Protein AF-A0A2V9BGA8-F1 (afdb_monomer)

Mean predicted aligned error: 14.5 Å

Secondary structure (DSSP, 8-state):
-----------------------TT-------TT----------HHHHHHHHHHS-HHHHHHHTT---SEE-SSSEEEE--SSS--SS--EEEETTTTEEEETTT--EE-HHHHHT-

Nearest PDB structures (foldseek):
  1d0q-assembly1_B  TM=8.256E-01  e=1.042E-05  Geobacillus stearothermophilus
  2au3-assembly1_A  TM=8.186E-01  e=3.278E-05  Aquifex aeolicus
  4v8m-assembly1_BN  TM=2.410E-01  e=5.319E+00  Trypanosoma brucei brucei TREU927

Radius of gyration: 25.72 Å; Cα contacts (8 Å, |Δi|>4): 120; chains: 1; bounding box: 40×33×93 Å

Solvent-accessible surface area (backbone atoms only — not comparable to full-atom values): 7713 Å² total; per-residue (Å²): 134,86,88,83,88,90,84,88,85,84,89,78,84,80,77,74,82,75,80,76,75,82,70,84,81,82,66,92,64,90,66,64,80,65,73,74,93,68,84,82,75,94,65,63,67,64,62,54,50,56,56,46,69,76,50,46,33,66,60,53,40,45,75,68,75,51,64,70,75,41,81,51,80,84,58,23,32,34,11,55,37,89,91,54,100,55,92,59,72,32,19,36,41,29,67,79,76,38,35,40,37,24,78,76,82,62,54,41,32,40,48,67,55,56,76,75,108

Sequence (117 aa):
MEHPNGGEALAGYRLDRLDVSHHPCLGLDRDPPYSAAGGKKSVNREALNELKQQIPLMGYLQAHDWHPARPLSRGRWMGLCPLHDDHKPSFLADTNKDLFYCYGCGCGGDVIRFAEL

Foldseek 3Di:
DDDDDDDDDDDDDPPPDDPPPPDPPPPPDPDPLEDDPDDDPDDDPVVVVVVCVVQQLVNVCVVVVHDFPDDDPQQKGWDFDPVDPGDDTQKIAHRVVQKIAGNPPSDIDHNVSVVVD

pLDDT: mean 77.27, std 22.95, range [33.47, 98.5]

Structure (mmCIF, N/CA/C/O backbone):
data_AF-A0A2V9BGA8-F1
#
_entry.id   AF-A0A2V9BGA8-F1
#
loop_
_atom_site.group_PDB
_atom_site.id
_atom_site.type_symbol
_atom_site.label_atom_id
_atom_site.label_alt_id
_atom_site.label_comp_id
_atom_site.label_asym_id
_atom_site.label_entity_id
_atom_site.label_seq_id
_atom_site.pdbx_PDB_ins_code
_atom_site.Cartn_x
_atom_site.Cartn_y
_atom_site.Cartn_z
_atom_site.occupancy
_atom_site.B_iso_or_equiv
_atom_site.auth_seq_id
_atom_site.auth_comp_id
_atom_site.auth_asym_id
_atom_site.auth_atom_id
_atom_site.pdbx_PDB_model_num
ATOM 1 N N . MET A 1 1 ? 10.195 -6.850 -77.007 1.00 40.16 1 MET A N 1
ATOM 2 C CA . MET A 1 1 ? 11.256 -5.924 -77.446 1.00 40.16 1 MET A CA 1
ATOM 3 C C . MET A 1 1 ? 11.104 -4.669 -76.605 1.00 40.16 1 MET A C 1
ATOM 5 O O . MET A 1 1 ? 10.132 -3.961 -76.799 1.00 40.16 1 MET A O 1
ATOM 9 N N . GLU A 1 2 ? 11.721 -4.633 -75.426 1.00 40.72 2 GLU A N 1
ATOM 10 C CA . GLU A 1 2 ? 13.128 -4.251 -75.165 1.00 40.72 2 GLU A CA 1
ATOM 11 C C . GLU A 1 2 ? 13.306 -2.720 -75.167 1.00 40.72 2 GLU A C 1
ATOM 13 O O . GLU A 1 2 ? 12.850 -2.058 -76.096 1.00 40.72 2 GLU A O 1
ATOM 18 N N . HIS A 1 3 ? 14.037 -2.241 -74.144 1.00 38.81 3 HIS A N 1
ATOM 19 C CA . HIS A 1 3 ? 14.664 -0.916 -73.928 1.00 38.81 3 HIS A CA 1
ATOM 20 C C . HIS A 1 3 ? 13.985 0.042 -72.902 1.00 38.81 3 HIS A C 1
ATOM 22 O O . HIS A 1 3 ? 12.769 0.014 -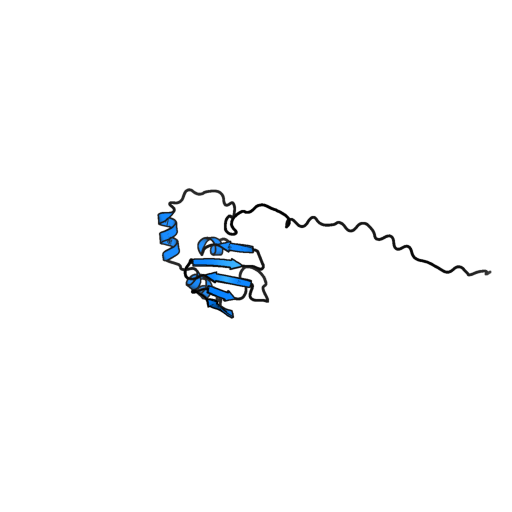72.747 1.00 38.81 3 HIS A O 1
ATOM 28 N N . PRO A 1 4 ? 14.755 0.894 -72.176 1.00 49.06 4 PRO A N 1
ATOM 29 C CA . PRO A 1 4 ? 15.596 0.502 -71.034 1.00 49.06 4 PRO A CA 1
ATOM 30 C C . PRO A 1 4 ? 15.610 1.503 -6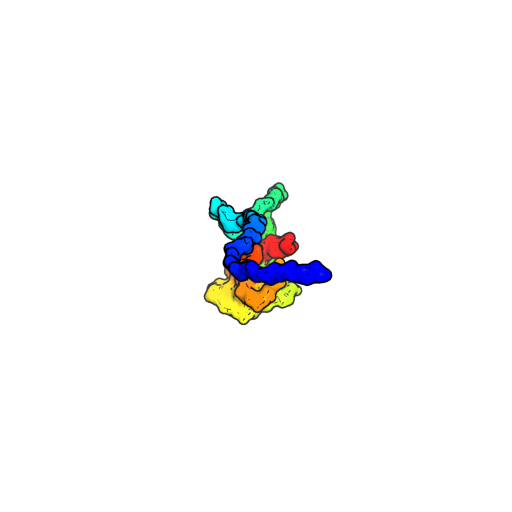9.841 1.00 49.06 4 PRO A C 1
ATOM 32 O O . PRO A 1 4 ? 15.215 2.656 -69.938 1.00 49.06 4 PRO A O 1
ATOM 35 N N . ASN A 1 5 ? 16.117 0.988 -68.718 1.00 38.84 5 ASN A N 1
ATOM 36 C CA . ASN A 1 5 ? 17.005 1.547 -67.682 1.00 38.84 5 ASN A CA 1
ATOM 37 C C . ASN A 1 5 ? 17.280 3.071 -67.543 1.00 38.84 5 ASN A C 1
ATOM 39 O O . ASN A 1 5 ? 17.720 3.718 -68.490 1.00 38.84 5 ASN A O 1
ATOM 43 N N . GLY A 1 6 ? 17.284 3.535 -66.280 1.00 36.22 6 GLY A N 1
ATOM 44 C CA . GLY A 1 6 ? 18.336 4.428 -65.757 1.00 36.22 6 GLY A CA 1
ATOM 45 C C . GLY A 1 6 ? 17.887 5.730 -65.081 1.00 36.22 6 GLY A C 1
ATOM 46 O O . GLY A 1 6 ? 17.565 6.693 -65.768 1.00 36.22 6 GLY A O 1
ATOM 47 N N . GLY A 1 7 ? 17.971 5.797 -63.743 1.00 33.47 7 GLY A N 1
ATOM 48 C CA . GLY A 1 7 ? 17.884 7.056 -62.988 1.00 33.47 7 GLY A CA 1
ATOM 49 C C . GLY A 1 7 ? 17.768 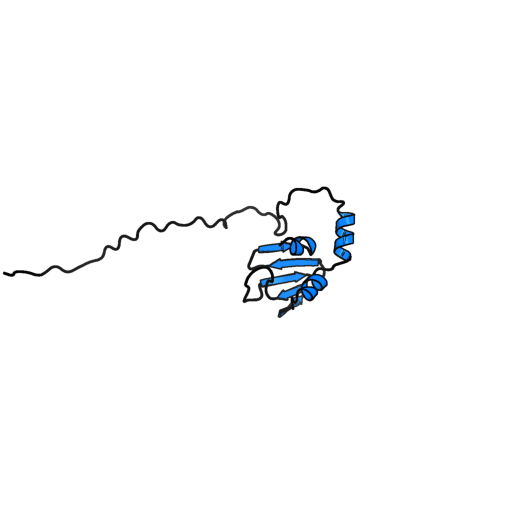6.907 -61.463 1.00 33.47 7 GLY A C 1
ATOM 50 O O . GLY A 1 7 ? 16.684 7.072 -60.913 1.00 33.47 7 GLY A O 1
ATOM 51 N N . GLU A 1 8 ? 18.882 6.605 -60.787 1.00 33.84 8 GLU A N 1
ATOM 52 C CA . GLU A 1 8 ? 19.149 6.897 -59.358 1.00 33.84 8 GLU A CA 1
ATOM 53 C C . GLU A 1 8 ? 19.027 8.423 -59.090 1.00 33.84 8 GLU A C 1
ATOM 55 O O . GLU A 1 8 ? 19.219 9.203 -60.015 1.00 33.84 8 GLU A O 1
ATOM 60 N N . ALA A 1 9 ? 18.769 9.010 -57.916 1.00 39.22 9 ALA A N 1
ATOM 61 C CA . ALA A 1 9 ? 18.536 8.606 -56.532 1.00 39.22 9 ALA A CA 1
ATOM 62 C C . ALA A 1 9 ? 17.887 9.806 -55.782 1.00 39.22 9 ALA A C 1
ATOM 64 O O . ALA A 1 9 ? 17.836 10.917 -56.307 1.00 39.22 9 ALA A O 1
ATOM 65 N N . LEU A 1 10 ? 17.542 9.568 -54.506 1.00 38.97 10 LEU A N 1
ATOM 66 C CA . LEU A 1 10 ? 17.481 10.498 -53.358 1.00 38.97 10 LEU A CA 1
ATOM 67 C C . LEU A 1 10 ? 16.095 10.755 -52.732 1.00 38.97 10 LEU A C 1
ATOM 69 O O . LEU A 1 10 ? 15.309 11.584 -53.168 1.00 38.97 10 LEU A O 1
ATOM 73 N N . ALA A 1 11 ? 15.903 10.044 -51.615 1.00 41.91 11 ALA A N 1
ATOM 74 C CA . ALA A 1 11 ? 15.375 10.507 -50.330 1.00 41.91 11 ALA A CA 1
ATOM 75 C C . ALA A 1 11 ? 14.089 11.355 -50.317 1.00 41.91 11 ALA A C 1
ATOM 77 O O . ALA A 1 11 ? 14.094 12.562 -50.532 1.00 41.91 11 ALA A O 1
ATOM 78 N N . GLY A 1 12 ? 13.006 10.726 -49.859 1.00 34.19 12 GLY A N 1
ATOM 79 C CA . GLY A 1 12 ? 11.800 11.420 -49.424 1.00 34.19 12 GLY A CA 1
ATOM 80 C C . GLY A 1 12 ? 10.842 10.459 -48.738 1.00 34.19 12 GLY A C 1
ATOM 81 O O . GLY A 1 12 ? 9.786 10.151 -49.281 1.00 34.19 12 GLY A O 1
ATOM 82 N N . TYR A 1 13 ? 11.208 9.936 -47.565 1.00 39.25 13 TYR A N 1
ATOM 83 C CA . TYR A 1 13 ? 10.228 9.241 -46.736 1.00 39.25 13 TYR A CA 1
ATOM 84 C C . TYR A 1 13 ? 9.229 10.288 -46.221 1.00 39.25 13 TYR A C 1
ATOM 86 O O . TYR A 1 13 ? 9.565 11.174 -45.437 1.00 39.25 13 TYR A O 1
ATOM 94 N N . ARG A 1 14 ? 7.983 10.218 -46.699 1.00 46.91 14 ARG A N 1
ATOM 95 C CA . ARG 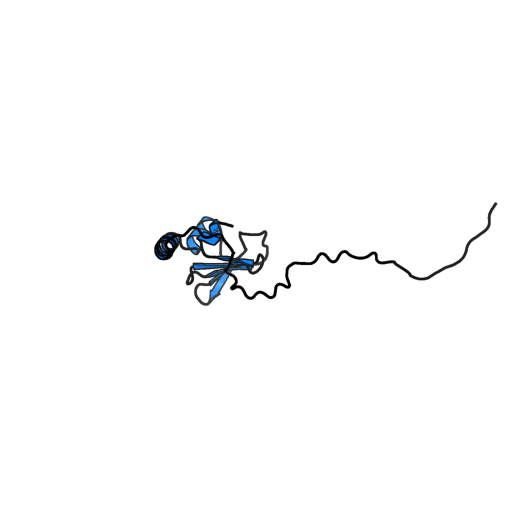A 1 14 ? 6.844 10.825 -46.008 1.00 46.91 14 ARG A CA 1
ATOM 96 C C . ARG A 1 14 ? 6.673 10.036 -44.720 1.00 46.91 14 ARG A C 1
ATOM 98 O O . ARG A 1 14 ? 6.212 8.903 -44.756 1.00 46.91 14 ARG A O 1
ATOM 105 N N . LEU A 1 15 ? 7.098 10.609 -43.598 1.00 44.16 15 LEU A N 1
ATOM 106 C CA . LEU A 1 15 ? 6.681 10.097 -42.303 1.00 44.16 15 LEU A CA 1
ATOM 107 C C . LEU A 1 15 ? 5.241 10.564 -42.098 1.00 44.16 15 LEU A C 1
ATOM 109 O O . LEU A 1 15 ? 4.981 11.733 -41.809 1.00 44.16 15 LEU A O 1
ATOM 113 N N . ASP A 1 16 ? 4.307 9.654 -42.347 1.00 43.16 16 ASP A N 1
ATOM 114 C CA . ASP A 1 16 ? 2.919 9.804 -41.959 1.00 43.16 16 ASP A CA 1
ATOM 115 C C . ASP A 1 16 ? 2.839 10.168 -40.472 1.00 43.16 16 ASP A C 1
ATOM 117 O O . ASP A 1 16 ? 3.342 9.467 -39.596 1.00 43.16 16 ASP A O 1
ATOM 121 N N . ARG A 1 17 ? 2.246 11.341 -40.241 1.00 50.00 17 ARG A N 1
ATOM 122 C CA . ARG A 1 17 ? 1.545 11.805 -39.043 1.00 50.00 17 ARG A CA 1
ATOM 123 C C . ARG A 1 17 ? 1.393 10.718 -37.968 1.00 50.00 17 ARG A C 1
ATOM 125 O O . ARG A 1 17 ? 0.398 9.998 -37.941 1.00 50.00 17 ARG A O 1
ATOM 132 N N . LEU A 1 18 ? 2.363 10.653 -37.057 1.00 48.69 18 LEU A N 1
ATOM 133 C CA . LEU A 1 18 ? 2.207 9.928 -35.804 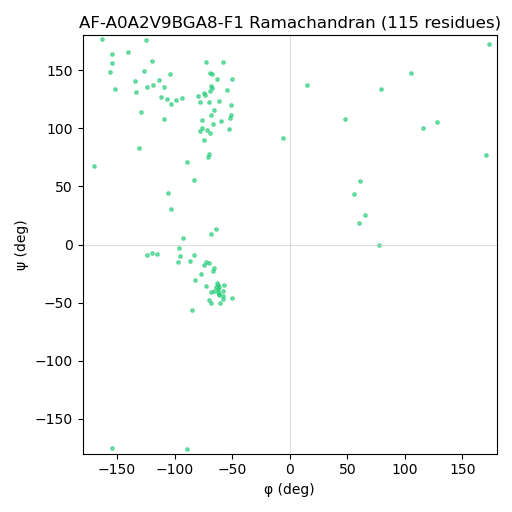1.00 48.69 18 LEU A CA 1
ATOM 134 C C . LEU A 1 18 ? 1.135 10.650 -34.984 1.00 48.69 18 LEU A C 1
ATOM 136 O O . LEU A 1 18 ? 1.288 11.820 -34.625 1.00 48.69 18 LEU A O 1
ATOM 140 N N . ASP A 1 19 ? 0.034 9.944 -34.747 1.00 52.09 19 ASP A N 1
ATOM 141 C CA . ASP A 1 19 ? -0.925 10.223 -33.687 1.00 52.09 19 ASP A CA 1
ATOM 142 C C . ASP A 1 19 ? -0.150 10.319 -32.368 1.00 52.09 19 ASP A C 1
ATOM 144 O O . ASP A 1 19 ? 0.272 9.317 -31.793 1.00 52.09 19 ASP A O 1
ATOM 148 N N . VAL A 1 20 ? 0.127 11.545 -31.922 1.00 47.78 20 VAL A N 1
ATOM 149 C CA . VAL A 1 20 ? 0.605 11.774 -30.562 1.00 47.78 20 VAL A CA 1
ATOM 150 C C . VAL A 1 20 ? -0.613 11.589 -29.678 1.00 47.78 20 VAL A C 1
ATOM 152 O O . VAL A 1 20 ? -1.372 12.524 -29.428 1.00 47.78 20 VAL A O 1
ATOM 155 N N . SER A 1 21 ? -0.817 10.349 -29.246 1.00 51.50 21 SER A N 1
ATOM 156 C CA . SER A 1 21 ? -1.728 10.026 -28.165 1.00 51.50 21 SER A CA 1
ATOM 157 C C . SER A 1 21 ? -1.388 10.938 -26.985 1.00 51.50 21 SER A C 1
ATOM 159 O O . SER A 1 21 ? -0.300 10.867 -26.408 1.00 51.50 21 SER A O 1
ATOM 161 N N . HIS A 1 22 ? -2.296 11.862 -26.673 1.00 49.12 22 HIS A N 1
ATOM 162 C CA . HIS A 1 22 ? -2.169 12.757 -25.534 1.00 49.12 22 HIS A CA 1
ATOM 163 C C . HIS A 1 22 ? -2.083 11.915 -24.257 1.00 49.12 22 HIS A C 1
ATOM 165 O O . HIS A 1 22 ? -3.073 11.336 -23.813 1.00 49.12 22 HIS A O 1
ATOM 171 N N . HIS A 1 23 ? -0.887 11.823 -23.677 1.00 50.22 23 HIS A N 1
ATOM 172 C CA . HIS A 1 23 ? -0.685 11.161 -22.396 1.00 50.22 23 HIS A CA 1
ATOM 173 C C . HIS A 1 23 ? -1.245 12.080 -21.291 1.00 50.22 23 HIS A C 1
ATOM 175 O O . HIS A 1 23 ? -0.854 13.250 -21.243 1.00 50.22 23 HIS A O 1
ATOM 181 N N . PRO A 1 24 ? -2.107 11.609 -20.374 1.00 48.66 24 PRO A N 1
ATOM 182 C CA . PRO A 1 24 ? -2.786 12.466 -19.391 1.00 48.66 24 PRO A CA 1
ATOM 183 C C . PRO A 1 24 ? -1.868 13.083 -18.311 1.00 48.66 24 PRO A C 1
ATOM 185 O O . PRO A 1 24 ? -2.347 13.653 -17.338 1.00 48.66 24 PRO A O 1
ATOM 188 N N . CYS A 1 25 ? -0.544 12.958 -18.430 1.00 50.72 25 CYS A N 1
ATOM 189 C CA . CYS A 1 25 ? 0.384 13.104 -17.305 1.00 50.72 25 CYS A CA 1
ATOM 190 C C . CYS A 1 25 ? 0.962 14.507 -17.076 1.00 50.72 25 CYS A C 1
ATOM 192 O O . CYS A 1 25 ? 1.795 14.657 -16.188 1.00 50.72 25 CYS A O 1
ATOM 194 N N . LEU A 1 26 ? 0.530 15.541 -17.801 1.00 52.25 26 LEU A N 1
ATOM 195 C CA . LEU A 1 26 ? 0.890 16.931 -17.474 1.00 52.25 26 LEU A CA 1
ATOM 196 C C . LEU A 1 26 ? -0.293 17.679 -16.846 1.00 52.25 26 LEU A C 1
ATOM 198 O O . LEU A 1 26 ? -0.591 18.820 -17.189 1.00 52.25 26 LEU A O 1
ATOM 202 N N . GLY A 1 27 ? -0.970 17.012 -15.910 1.00 42.91 27 GLY A N 1
ATOM 203 C CA . GLY A 1 27 ? -1.868 17.646 -14.955 1.00 42.91 27 GLY A CA 1
ATOM 204 C C . GLY A 1 27 ? -1.052 18.301 -13.848 1.00 42.91 27 GLY A C 1
ATOM 205 O O . GLY A 1 27 ? -0.620 17.644 -12.904 1.00 42.91 27 GLY A O 1
ATOM 206 N N . LEU A 1 28 ? -0.826 19.606 -13.974 1.00 50.56 28 LEU A N 1
ATOM 207 C CA . LEU A 1 28 ? -0.480 20.463 -12.847 1.00 50.56 28 LEU A CA 1
ATOM 208 C C . LEU A 1 28 ? -1.726 20.629 -11.970 1.00 50.56 28 LEU A C 1
ATOM 210 O O . LEU A 1 28 ? -2.349 21.682 -11.990 1.00 50.56 28 LEU A O 1
ATOM 214 N N . ASP A 1 29 ? -2.077 19.605 -11.200 1.00 47.72 29 ASP A N 1
ATOM 215 C CA . ASP A 1 29 ? -2.931 19.793 -10.034 1.00 47.72 29 ASP A CA 1
ATOM 216 C C . ASP A 1 29 ? -2.259 19.127 -8.839 1.00 47.72 29 ASP A C 1
ATOM 218 O O . ASP A 1 29 ? -1.971 17.930 -8.820 1.00 47.72 29 ASP A O 1
ATOM 222 N N . ARG A 1 30 ? -1.867 19.967 -7.881 1.00 52.69 30 ARG A N 1
ATOM 223 C CA . ARG A 1 30 ? -1.110 19.582 -6.686 1.00 52.69 30 ARG A CA 1
ATOM 224 C C . ARG A 1 30 ? -2.077 19.065 -5.632 1.00 52.69 30 ARG A C 1
ATOM 226 O O . ARG A 1 30 ? -2.085 19.561 -4.506 1.00 52.69 30 ARG A O 1
ATOM 233 N N . ASP A 1 31 ? -2.864 18.063 -5.991 1.00 44.75 31 ASP A N 1
ATOM 234 C CA . ASP A 1 31 ? -3.546 17.271 -4.988 1.00 44.75 31 ASP A CA 1
ATOM 235 C C . ASP A 1 31 ? -2.494 16.474 -4.203 1.00 44.75 31 ASP A C 1
ATOM 237 O O . ASP A 1 31 ? -1.560 15.912 -4.791 1.00 44.75 31 ASP A O 1
ATOM 241 N N . PRO A 1 32 ? -2.578 16.431 -2.861 1.00 50.25 32 PRO A N 1
ATOM 242 C CA . PRO A 1 32 ? -1.778 15.503 -2.081 1.00 50.25 32 PRO A CA 1
ATOM 243 C C . PRO A 1 32 ? -1.926 14.092 -2.674 1.00 50.25 32 PRO A C 1
ATOM 245 O O . PRO A 1 32 ? -3.045 13.722 -3.038 1.00 50.25 32 PRO A O 1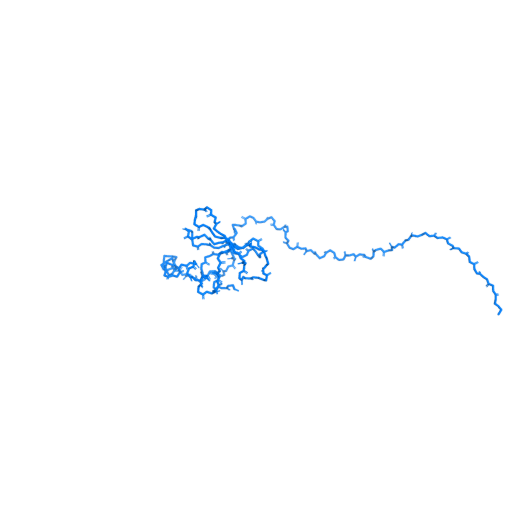
ATOM 248 N N . PRO A 1 33 ? -0.860 13.270 -2.712 1.00 56.72 33 PRO A N 1
ATOM 249 C CA . PRO A 1 33 ? -0.851 11.942 -3.350 1.00 56.72 33 PRO A CA 1
ATOM 250 C C . PRO A 1 33 ? -1.800 10.904 -2.705 1.00 56.72 33 PRO A C 1
ATOM 252 O O . PRO A 1 33 ? -1.684 9.712 -2.961 1.00 56.72 33 PRO A O 1
ATOM 255 N N . TYR A 1 34 ? -2.719 11.346 -1.845 1.00 56.56 34 TYR A N 1
ATOM 256 C CA . TYR A 1 34 ? -3.693 10.549 -1.108 1.00 56.56 34 TYR A CA 1
ATOM 257 C C . TYR A 1 34 ? -5.158 10.853 -1.495 1.00 56.56 34 TYR A C 1
ATOM 259 O O . TYR A 1 34 ? -6.076 10.156 -1.067 1.00 56.56 34 TYR A O 1
ATOM 267 N N . SER A 1 35 ? -5.427 11.887 -2.295 1.00 53.12 35 SER A N 1
ATOM 268 C CA . SER A 1 35 ? -6.797 12.361 -2.529 1.00 53.12 35 SER A CA 1
ATOM 269 C C . SER A 1 35 ? -7.470 11.662 -3.717 1.00 53.12 35 SER A C 1
ATOM 271 O O . SER A 1 35 ? -7.705 12.273 -4.755 1.00 53.12 35 SER A O 1
ATOM 273 N N . ALA A 1 36 ? -7.827 10.382 -3.583 1.00 57.09 36 ALA A N 1
ATOM 274 C CA . ALA A 1 36 ? -8.779 9.776 -4.515 1.00 57.09 36 ALA A CA 1
ATOM 275 C C . ALA A 1 36 ? -10.184 10.362 -4.263 1.00 57.09 36 ALA A C 1
ATOM 277 O O . ALA A 1 36 ? -10.707 10.289 -3.149 1.00 57.09 36 ALA A O 1
ATOM 278 N N . ALA A 1 37 ? -10.803 10.950 -5.291 1.00 56.09 37 ALA A N 1
ATOM 279 C CA . ALA A 1 37 ? -12.161 11.491 -5.243 1.00 56.09 37 ALA A CA 1
ATOM 280 C C . ALA A 1 37 ? -13.212 10.361 -5.148 1.00 56.09 37 ALA A C 1
ATOM 282 O O . ALA A 1 37 ? -13.851 9.994 -6.130 1.00 56.09 37 ALA A O 1
ATOM 283 N N . GLY A 1 38 ? -13.377 9.787 -3.955 1.00 54.69 38 GLY A N 1
ATOM 284 C CA . GLY A 1 38 ? -14.432 8.828 -3.624 1.00 54.69 38 GLY A CA 1
ATOM 285 C C . GLY A 1 38 ? -15.654 9.522 -3.014 1.00 54.69 38 GLY A C 1
ATOM 286 O O . GLY A 1 38 ? -15.541 10.264 -2.038 1.00 54.69 38 GLY A O 1
ATOM 287 N N . GLY A 1 39 ? -16.836 9.290 -3.593 1.00 56.19 39 GLY A N 1
ATOM 288 C CA . GLY A 1 39 ? -18.121 9.803 -3.109 1.00 56.19 39 GLY A CA 1
ATOM 289 C C . GLY A 1 39 ? -18.390 9.447 -1.640 1.00 56.19 39 GLY A C 1
ATOM 290 O O . GLY A 1 39 ? -18.206 8.316 -1.198 1.00 56.19 39 GLY A O 1
ATOM 291 N N . LYS A 1 40 ? -18.822 10.448 -0.871 1.00 55.78 40 LYS A N 1
ATOM 292 C CA . LYS A 1 40 ? -18.866 10.427 0.595 1.00 55.78 40 LYS A CA 1
ATOM 293 C C . LYS A 1 40 ? -20.042 9.582 1.095 1.00 55.78 40 LYS A C 1
ATOM 295 O O . LYS A 1 40 ? -21.179 10.047 1.085 1.00 55.78 40 LYS A O 1
ATOM 300 N N . LYS A 1 41 ? -19.779 8.390 1.630 1.00 62.69 41 LYS A N 1
ATOM 301 C CA . LYS A 1 41 ? -20.626 7.855 2.708 1.00 62.69 41 LYS A CA 1
ATOM 302 C C . LYS A 1 41 ? -20.190 8.575 3.986 1.00 62.69 41 LYS A C 1
ATOM 304 O O . LYS A 1 41 ? -19.004 8.583 4.302 1.00 62.69 41 LYS A O 1
ATOM 309 N N . SER A 1 42 ? -21.108 9.261 4.669 1.00 67.62 42 SER A N 1
ATOM 310 C CA . SER A 1 42 ? -20.797 9.950 5.928 1.00 67.62 42 SER A CA 1
ATOM 311 C C . SER A 1 42 ? -20.591 8.897 7.012 1.00 67.62 42 SER A C 1
ATOM 313 O O . SER A 1 42 ? -21.544 8.330 7.534 1.00 67.62 42 SER A O 1
ATOM 315 N N . VAL A 1 43 ? -19.334 8.574 7.283 1.00 71.12 43 VAL A N 1
ATOM 316 C CA . VAL A 1 43 ? -18.923 7.669 8.357 1.00 71.12 43 VAL A CA 1
ATOM 317 C C . VAL A 1 43 ? -18.145 8.471 9.394 1.00 71.12 43 VAL A C 1
ATOM 319 O O . VAL A 1 43 ? -17.403 9.392 9.040 1.00 71.12 43 VAL A O 1
ATOM 322 N N . ASN A 1 44 ? -18.341 8.158 10.680 1.00 87.31 44 ASN A N 1
ATOM 323 C CA . ASN A 1 44 ? -17.617 8.827 11.759 1.00 87.31 44 ASN A CA 1
ATOM 324 C C . ASN A 1 44 ? -16.110 8.555 11.591 1.00 87.31 44 ASN A C 1
ATOM 326 O O . ASN A 1 44 ? -15.675 7.405 11.541 1.00 87.31 44 ASN A O 1
ATOM 330 N N . ARG A 1 45 ? -15.314 9.627 11.496 1.00 82.12 45 ARG A N 1
ATOM 331 C CA . ARG A 1 45 ? -13.861 9.557 11.310 1.00 82.12 45 ARG A CA 1
ATOM 332 C C . ARG A 1 45 ? -13.145 8.882 12.481 1.00 82.12 45 ARG A C 1
ATOM 334 O O . ARG A 1 45 ? -12.133 8.232 12.250 1.00 82.12 45 ARG A O 1
ATOM 341 N N . GLU A 1 46 ? -13.650 9.037 13.698 1.00 85.50 46 GLU A N 1
ATOM 342 C CA . GLU A 1 46 ? -13.105 8.390 14.897 1.00 85.50 46 GLU A CA 1
ATOM 343 C C . GLU A 1 46 ? -13.346 6.885 14.829 1.00 85.50 46 GLU A C 1
ATOM 345 O O . GLU A 1 46 ? -12.389 6.120 14.877 1.00 85.50 46 GLU A O 1
ATOM 350 N N . ALA A 1 47 ? -14.588 6.476 14.554 1.00 84.62 47 ALA A N 1
ATOM 351 C CA . ALA A 1 47 ? -14.940 5.069 14.367 1.00 84.62 47 ALA A CA 1
ATOM 352 C C . ALA A 1 47 ? -14.134 4.414 13.229 1.00 84.62 47 ALA A C 1
ATOM 354 O O . ALA A 1 47 ? -13.658 3.291 13.360 1.00 84.62 47 ALA A O 1
ATOM 355 N N . LEU A 1 48 ? -13.915 5.121 12.113 1.00 84.19 48 LEU A N 1
ATOM 356 C CA . LEU A 1 48 ? -13.026 4.634 11.054 1.00 84.19 48 LEU A CA 1
ATOM 357 C C . LEU A 1 48 ? -11.580 4.461 11.528 1.00 84.19 48 LEU A C 1
ATOM 359 O O . LEU A 1 48 ? -10.902 3.541 11.082 1.00 84.19 48 LEU A O 1
ATOM 363 N N . ASN A 1 49 ? -11.081 5.369 12.365 1.00 83.31 49 ASN A N 1
ATOM 364 C CA . ASN A 1 49 ? -9.717 5.297 12.878 1.00 83.31 49 ASN A CA 1
ATOM 365 C C . ASN A 1 49 ? -9.559 4.109 13.838 1.00 83.31 49 ASN A C 1
ATOM 367 O O . ASN A 1 49 ? -8.591 3.364 13.730 1.00 83.31 49 ASN A O 1
ATOM 371 N N . GLU A 1 50 ? -10.551 3.868 14.695 1.00 85.62 50 GLU A N 1
ATOM 372 C CA . GLU A 1 50 ? -10.602 2.691 15.571 1.00 85.62 50 GLU A CA 1
ATOM 373 C C . GLU A 1 50 ? -10.557 1.382 14.774 1.00 85.62 50 GLU A C 1
ATOM 375 O O . GLU A 1 50 ? -9.772 0.494 15.100 1.00 85.62 50 GLU A O 1
ATOM 380 N N . LEU A 1 51 ? -11.321 1.279 13.681 1.00 83.31 51 LEU A N 1
ATOM 381 C CA . LEU A 1 51 ? -11.291 0.093 12.816 1.00 83.31 51 LEU A CA 1
ATOM 382 C C . LEU A 1 51 ? -9.912 -0.129 12.180 1.00 83.31 51 LEU A C 1
ATOM 384 O O . LEU A 1 51 ? -9.429 -1.259 12.137 1.00 83.31 51 LEU A O 1
ATOM 388 N N . LYS A 1 52 ? -9.241 0.939 11.731 1.00 83.12 52 LYS A N 1
ATOM 389 C CA . LYS A 1 52 ? -7.882 0.842 11.167 1.00 83.12 52 LYS A CA 1
ATOM 390 C C . LYS A 1 52 ? -6.871 0.323 12.188 1.00 83.12 52 LYS A C 1
ATOM 392 O O . LYS A 1 52 ? -5.985 -0.438 11.828 1.00 83.12 52 LYS A O 1
ATOM 397 N N . GLN A 1 53 ? -7.024 0.668 13.467 1.00 84.94 53 GLN A N 1
ATOM 398 C CA . GLN A 1 53 ? -6.120 0.187 14.519 1.00 84.94 53 GLN A CA 1
ATOM 399 C C . GLN A 1 53 ? -6.220 -1.323 14.765 1.00 84.94 53 GLN A C 1
ATOM 401 O O . GLN A 1 53 ? -5.271 -1.917 15.273 1.00 84.94 53 GLN A O 1
ATOM 406 N N . GLN A 1 54 ? -7.339 -1.959 14.406 1.00 87.88 54 GLN A N 1
ATOM 407 C CA . GLN A 1 54 ? -7.505 -3.407 14.555 1.00 87.88 54 GLN A CA 1
ATOM 408 C C . GLN A 1 54 ? -6.759 -4.199 13.477 1.00 87.88 54 GLN A C 1
ATOM 410 O O . GLN A 1 54 ? -6.404 -5.354 13.704 1.00 87.88 54 GLN A O 1
ATOM 415 N N . ILE A 1 55 ? -6.522 -3.591 12.312 1.00 90.31 55 ILE A N 1
ATOM 416 C CA . ILE A 1 55 ? -5.868 -4.229 11.171 1.00 90.31 55 ILE A CA 1
ATOM 417 C C . ILE A 1 55 ? -4.764 -3.290 10.671 1.00 90.31 55 ILE A C 1
ATOM 419 O O . ILE A 1 55 ? -4.993 -2.527 9.733 1.00 90.31 55 ILE A O 1
ATOM 423 N N . PRO A 1 56 ? -3.566 -3.318 11.284 1.00 92.06 56 PRO A N 1
ATOM 424 C CA . PRO A 1 56 ? -2.458 -2.489 10.829 1.00 92.06 56 PRO A CA 1
ATOM 425 C C . PRO A 1 56 ? -2.040 -2.885 9.411 1.00 92.06 56 PRO A C 1
ATOM 427 O O . PRO A 1 56 ? -1.976 -4.076 9.081 1.00 92.06 56 PRO A O 1
ATOM 430 N N . LEU A 1 57 ? -1.672 -1.896 8.597 1.00 94.50 57 LEU A N 1
ATOM 431 C CA . LEU A 1 57 ? -1.268 -2.068 7.201 1.00 94.50 57 LEU A CA 1
ATOM 432 C C . LEU A 1 57 ? -0.205 -3.158 7.032 1.00 94.50 57 LEU A C 1
ATOM 434 O O . LEU A 1 57 ? -0.327 -4.002 6.154 1.00 94.50 57 LEU A O 1
ATOM 438 N N . MET A 1 58 ? 0.834 -3.167 7.872 1.00 95.19 58 MET A N 1
ATOM 439 C CA . MET A 1 58 ? 1.906 -4.166 7.761 1.00 95.19 58 MET A CA 1
ATOM 440 C C . MET A 1 58 ? 1.389 -5.595 7.960 1.00 95.19 58 MET A C 1
ATOM 442 O O . MET A 1 58 ? 1.766 -6.488 7.207 1.00 95.19 58 MET A O 1
ATOM 446 N N . GLY A 1 59 ? 0.508 -5.802 8.942 1.00 95.12 59 GLY A N 1
ATOM 447 C CA . GLY A 1 59 ? -0.089 -7.113 9.192 1.00 95.12 59 GLY A CA 1
ATOM 448 C C . GLY A 1 59 ? -0.978 -7.555 8.033 1.00 95.12 59 GLY A C 1
ATOM 449 O O . GLY A 1 59 ? -0.910 -8.707 7.614 1.00 95.12 59 GLY A O 1
ATOM 450 N N . TYR A 1 60 ? -1.744 -6.621 7.464 1.00 95.94 60 TYR A N 1
ATOM 451 C CA . TYR A 1 60 ? -2.545 -6.876 6.270 1.00 95.94 60 TYR A CA 1
ATOM 452 C C . TYR A 1 60 ? -1.669 -7.285 5.079 1.00 95.94 60 TYR A C 1
ATOM 454 O O . TYR A 1 60 ? -1.902 -8.318 4.463 1.00 95.94 60 TYR A O 1
ATOM 462 N N . LEU A 1 61 ? -0.613 -6.521 4.790 1.00 96.69 61 LEU A N 1
ATOM 463 C CA . LEU A 1 61 ? 0.316 -6.817 3.698 1.00 96.69 61 LEU A CA 1
ATOM 464 C C . LEU A 1 61 ? 0.952 -8.207 3.849 1.00 96.69 61 LEU A C 1
ATOM 466 O O . LEU A 1 61 ? 0.960 -8.985 2.899 1.00 96.69 61 LEU A O 1
ATOM 470 N N . GLN A 1 62 ? 1.434 -8.544 5.046 1.00 95.62 62 GLN A N 1
ATOM 471 C CA . GLN A 1 62 ? 2.043 -9.849 5.322 1.00 95.62 62 GLN A CA 1
ATOM 472 C C . GLN A 1 62 ? 1.050 -11.009 5.179 1.00 95.62 62 GLN A C 1
ATOM 474 O O . GLN A 1 62 ? 1.426 -12.068 4.685 1.00 95.62 62 GLN A O 1
ATOM 479 N N . ALA A 1 63 ? -0.214 -10.814 5.568 1.00 95.31 63 ALA A N 1
ATOM 480 C CA . ALA A 1 63 ? -1.269 -11.811 5.381 1.00 95.31 63 ALA A CA 1
ATOM 481 C C . ALA A 1 63 ? -1.596 -12.074 3.897 1.00 95.31 63 ALA A C 1
ATOM 483 O O . ALA A 1 63 ? -2.143 -13.123 3.572 1.00 95.31 63 ALA A O 1
ATOM 484 N N . HIS A 1 64 ? -1.239 -11.140 3.012 1.00 94.94 64 HIS A N 1
ATOM 485 C CA . HIS A 1 64 ? -1.355 -11.250 1.557 1.00 94.94 64 HIS A CA 1
ATOM 486 C C . HIS A 1 64 ? -0.004 -11.542 0.879 1.00 94.94 64 HIS A C 1
ATOM 488 O O . HIS A 1 64 ? 0.233 -11.115 -0.251 1.00 94.94 64 HIS A O 1
ATOM 494 N N . ASP A 1 65 ? 0.897 -12.242 1.576 1.00 95.94 65 ASP A N 1
ATOM 495 C CA . ASP A 1 65 ? 2.200 -12.698 1.071 1.00 95.94 65 ASP A CA 1
ATOM 496 C C . ASP A 1 65 ? 3.151 -11.577 0.611 1.00 95.94 65 ASP A C 1
ATOM 498 O O . ASP A 1 65 ? 4.146 -11.821 -0.086 1.00 95.94 65 ASP A O 1
ATOM 502 N N . TRP A 1 66 ? 2.911 -10.332 1.027 1.00 97.31 66 TRP A N 1
ATOM 503 C CA . TRP A 1 66 ? 3.840 -9.248 0.751 1.00 97.31 66 TRP A CA 1
ATOM 504 C C . TRP A 1 66 ? 5.014 -9.274 1.732 1.00 97.31 66 TRP A C 1
ATOM 506 O O . TRP A 1 66 ? 4.847 -9.246 2.953 1.00 97.31 66 TRP A O 1
ATOM 516 N N . HIS A 1 67 ? 6.226 -9.258 1.178 1.00 96.06 67 HIS A N 1
ATOM 517 C CA . HIS A 1 67 ? 7.467 -9.273 1.941 1.00 96.06 67 HIS A CA 1
ATOM 518 C C . HIS A 1 67 ? 8.343 -8.075 1.557 1.00 96.06 67 HIS A C 1
ATOM 520 O O . HIS A 1 67 ? 8.519 -7.787 0.367 1.00 96.06 67 HIS A O 1
ATOM 526 N N . PRO A 1 68 ? 8.938 -7.371 2.535 1.00 96.69 68 PRO A N 1
ATOM 527 C CA . PRO A 1 68 ? 9.810 -6.251 2.233 1.00 96.69 68 PRO A CA 1
ATOM 528 C C . PRO A 1 68 ? 11.106 -6.744 1.583 1.00 96.69 68 PRO A C 1
ATOM 530 O O . PRO A 1 68 ? 11.781 -7.629 2.101 1.00 96.69 68 PRO A O 1
ATOM 533 N N . ALA A 1 69 ? 11.504 -6.111 0.481 1.00 97.44 69 ALA A N 1
ATOM 534 C CA . ALA A 1 69 ? 12.804 -6.355 -0.140 1.00 97.44 69 ALA A CA 1
ATOM 535 C C . ALA A 1 69 ? 13.942 -5.747 0.693 1.00 97.44 69 ALA A C 1
ATOM 537 O O . ALA A 1 69 ? 15.038 -6.300 0.762 1.00 97.44 69 ALA A O 1
ATOM 538 N N . ARG A 1 70 ? 13.700 -4.584 1.317 1.00 97.00 70 ARG A N 1
ATOM 539 C CA . ARG A 1 70 ? 14.665 -3.931 2.210 1.00 97.00 70 ARG A CA 1
ATOM 540 C C . ARG A 1 70 ? 14.007 -2.980 3.214 1.00 97.00 70 ARG A C 1
ATOM 542 O O . ARG A 1 70 ? 13.022 -2.316 2.874 1.00 97.00 70 ARG A O 1
ATOM 549 N N . PRO A 1 71 ? 14.585 -2.828 4.417 1.00 97.25 71 PRO A N 1
ATOM 550 C CA . PRO A 1 71 ? 14.217 -1.756 5.331 1.00 97.25 71 PRO A CA 1
ATOM 551 C C . PRO A 1 71 ? 14.732 -0.392 4.847 1.00 97.25 71 PRO A C 1
ATOM 553 O O . PRO A 1 71 ? 15.702 -0.273 4.092 1.00 97.25 71 PRO A O 1
ATOM 556 N N . LEU A 1 72 ? 14.077 0.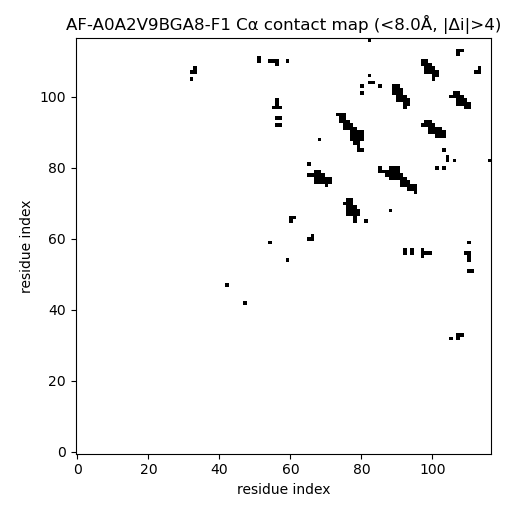660 5.324 1.00 95.44 72 LEU A N 1
ATOM 557 C CA . LEU A 1 72 ? 14.478 2.059 5.232 1.00 95.44 72 LEU A CA 1
ATOM 558 C C . LEU A 1 72 ? 14.512 2.662 6.643 1.00 95.44 72 LEU A C 1
ATOM 560 O O . LEU A 1 72 ? 14.159 2.033 7.639 1.00 95.44 72 LEU A O 1
ATOM 564 N N . SER A 1 73 ? 14.933 3.921 6.744 1.00 93.94 73 SER A N 1
ATOM 565 C CA . SER A 1 73 ? 14.906 4.644 8.013 1.00 93.94 73 SER A CA 1
ATOM 566 C C . SER A 1 73 ? 13.476 4.920 8.491 1.00 93.94 73 SER A C 1
ATOM 568 O O . SER A 1 73 ? 12.582 5.216 7.691 1.00 93.94 73 SER A O 1
ATOM 570 N N . ARG A 1 74 ? 13.302 4.922 9.819 1.00 93.81 74 ARG A N 1
ATOM 571 C CA . ARG A 1 74 ? 12.061 5.283 10.529 1.00 93.81 74 ARG A CA 1
ATOM 572 C C . ARG A 1 74 ? 10.864 4.387 10.198 1.00 93.81 74 ARG A C 1
ATOM 574 O O . ARG A 1 74 ? 9.821 4.901 9.815 1.00 93.81 74 ARG A O 1
ATOM 581 N N . GLY A 1 75 ? 11.013 3.069 10.351 1.00 93.62 75 GLY A N 1
ATOM 582 C CA . GLY A 1 75 ? 9.891 2.122 10.219 1.00 93.62 75 GLY A CA 1
ATOM 583 C C . GLY A 1 75 ? 9.299 2.056 8.810 1.00 93.62 75 GLY A C 1
ATOM 584 O O . GLY A 1 75 ? 8.125 1.751 8.636 1.00 93.62 75 GLY A O 1
ATOM 585 N N . ARG A 1 76 ? 10.099 2.391 7.797 1.00 97.44 76 ARG A N 1
ATOM 586 C CA . ARG A 1 76 ? 9.688 2.328 6.397 1.00 97.44 76 ARG A CA 1
ATOM 587 C C . ARG A 1 76 ? 10.298 1.110 5.734 1.00 97.44 76 ARG A C 1
ATOM 589 O O . ARG A 1 76 ? 11.432 0.747 6.032 1.00 97.44 76 ARG A O 1
ATOM 596 N N . TRP A 1 77 ? 9.569 0.530 4.799 1.00 98.25 77 TRP A N 1
ATOM 597 C CA . TRP A 1 77 ? 9.935 -0.699 4.113 1.00 98.25 77 TRP A CA 1
ATOM 598 C C . TRP A 1 77 ? 9.693 -0.536 2.626 1.00 98.25 77 TRP A C 1
ATOM 600 O O . TRP A 1 77 ? 8.707 0.081 2.234 1.00 98.25 77 TRP A O 1
ATOM 610 N N . MET A 1 78 ? 10.592 -1.071 1.807 1.00 98.19 78 MET A N 1
ATOM 611 C CA . MET A 1 78 ? 10.440 -1.062 0.358 1.00 98.19 78 MET A CA 1
ATOM 612 C C . MET A 1 78 ? 10.382 -2.483 -0.177 1.00 98.19 78 MET A C 1
ATOM 614 O O . MET A 1 78 ? 11.169 -3.330 0.244 1.00 98.19 78 MET A O 1
ATOM 618 N N . GLY A 1 79 ? 9.473 -2.724 -1.115 1.00 98.19 79 GLY A N 1
ATOM 619 C CA . GLY A 1 79 ? 9.250 -4.017 -1.755 1.00 98.19 79 GLY A CA 1
ATOM 620 C C . GLY A 1 79 ? 8.640 -3.864 -3.144 1.00 98.19 79 GLY A C 1
ATOM 621 O O . GLY A 1 79 ? 8.497 -2.748 -3.649 1.00 98.19 79 GLY A O 1
ATOM 622 N N . LEU A 1 80 ? 8.314 -4.996 -3.764 1.00 98.44 80 LEU A N 1
ATOM 623 C CA . LEU A 1 80 ? 7.549 -5.023 -5.011 1.00 98.44 80 LEU A CA 1
ATOM 624 C C . LEU A 1 80 ? 6.112 -4.576 -4.747 1.00 98.44 80 LEU A C 1
ATOM 626 O O . LEU A 1 80 ? 5.579 -4.794 -3.657 1.00 98.44 80 LEU A O 1
ATOM 630 N N . CYS A 1 81 ? 5.503 -3.921 -5.727 1.00 97.94 81 CYS A N 1
ATOM 631 C CA . CYS A 1 81 ? 4.101 -3.549 -5.648 1.00 97.94 81 CYS A CA 1
ATOM 632 C C . CYS A 1 81 ? 3.192 -4.767 -5.848 1.00 97.94 81 CYS A C 1
ATOM 634 O O . CYS A 1 81 ? 3.362 -5.477 -6.832 1.00 97.94 81 CYS A O 1
ATOM 636 N N . PRO A 1 82 ? 2.205 -4.991 -4.965 1.00 97.25 82 PRO A N 1
ATOM 637 C CA . PRO A 1 82 ? 1.181 -6.012 -5.172 1.00 97.25 82 PRO A CA 1
ATOM 638 C C . PRO A 1 82 ? 0.023 -5.536 -6.072 1.00 97.25 82 PRO A C 1
ATOM 640 O O . PRO A 1 82 ? -0.824 -6.339 -6.440 1.00 97.25 82 PRO A O 1
ATOM 643 N N . LEU A 1 83 ? -0.036 -4.240 -6.414 1.00 96.62 83 LEU A N 1
ATOM 644 C CA . LEU A 1 83 ? -1.144 -3.623 -7.163 1.00 96.62 83 LEU A CA 1
ATOM 645 C C . LEU A 1 83 ? -0.877 -3.511 -8.676 1.00 96.62 83 LEU A C 1
ATOM 647 O O . LEU A 1 83 ? -1.729 -3.036 -9.424 1.00 96.62 83 LEU A O 1
ATOM 651 N N . HIS A 1 84 ? 0.310 -3.907 -9.140 1.00 96.12 84 HIS A N 1
ATOM 652 C CA . HIS A 1 84 ? 0.656 -4.004 -10.559 1.00 96.12 84 HIS A CA 1
ATOM 653 C C . HIS A 1 84 ? 1.766 -5.041 -10.754 1.00 96.12 84 HIS A C 1
ATOM 655 O O . HIS A 1 84 ? 2.430 -5.418 -9.793 1.00 96.12 84 HIS A O 1
ATOM 661 N N . ASP A 1 85 ? 1.982 -5.490 -11.991 1.00 97.06 85 ASP A N 1
ATOM 662 C CA . ASP A 1 85 ? 3.083 -6.406 -12.306 1.00 97.06 85 ASP A CA 1
ATOM 663 C C . ASP A 1 85 ? 4.436 -5.688 -12.170 1.00 97.06 85 ASP A C 1
ATOM 665 O O . ASP A 1 85 ? 4.864 -4.936 -13.050 1.00 97.06 85 ASP A O 1
ATOM 669 N N . ASP A 1 86 ? 5.064 -5.846 -11.005 1.00 96.69 86 ASP A N 1
ATOM 670 C CA . ASP A 1 86 ? 6.264 -5.119 -10.620 1.00 96.69 86 ASP A CA 1
ATOM 671 C C . ASP A 1 86 ? 7.495 -6.025 -10.596 1.00 96.69 86 ASP A C 1
ATOM 673 O O . ASP A 1 86 ? 7.485 -7.133 -10.062 1.00 96.69 86 ASP A O 1
ATOM 677 N N . HIS A 1 87 ? 8.602 -5.532 -11.145 1.00 96.50 87 HIS A N 1
ATOM 678 C CA . HIS A 1 87 ? 9.876 -6.260 -11.194 1.00 96.50 87 HIS A CA 1
ATOM 679 C C . HIS A 1 87 ? 11.003 -5.524 -10.464 1.00 96.50 87 HIS A C 1
ATOM 681 O O . HIS A 1 87 ? 12.106 -6.054 -10.316 1.00 96.50 87 HIS A O 1
ATOM 687 N N . LYS A 1 88 ? 10.762 -4.285 -10.017 1.00 96.69 88 LYS A N 1
ATOM 688 C CA . LYS A 1 88 ? 11.739 -3.469 -9.290 1.00 96.69 88 LYS A CA 1
ATOM 689 C C . LYS A 1 88 ? 11.059 -2.858 -8.072 1.00 96.69 88 LYS A C 1
ATOM 691 O O . LYS A 1 88 ? 10.022 -2.243 -8.253 1.00 96.69 88 LYS A O 1
ATOM 696 N N . PRO A 1 89 ? 11.642 -2.931 -6.862 1.00 97.75 89 PRO A N 1
ATOM 697 C CA . PRO A 1 89 ? 10.979 -2.437 -5.659 1.00 97.75 89 PRO A CA 1
ATOM 698 C C . PRO A 1 89 ? 10.473 -0.993 -5.800 1.00 97.75 89 PRO A C 1
ATOM 700 O O . PRO A 1 89 ? 11.269 -0.053 -5.834 1.00 97.75 89 PRO A O 1
ATOM 703 N N . SER A 1 90 ? 9.153 -0.832 -5.883 1.00 98.06 90 SER A N 1
ATOM 704 C CA . SER A 1 90 ? 8.479 0.452 -6.097 1.00 98.06 90 SER A CA 1
ATOM 705 C C . SER A 1 90 ? 7.458 0.784 -5.006 1.00 98.06 90 SER A C 1
ATOM 707 O O . SER A 1 90 ? 6.970 1.911 -4.945 1.00 98.06 90 SER A O 1
ATOM 709 N N . PHE A 1 91 ? 7.156 -0.167 -4.121 1.00 98.50 91 PHE A N 1
ATOM 710 C CA . PHE A 1 91 ? 6.156 -0.041 -3.069 1.00 98.50 91 PHE A CA 1
ATOM 711 C C . PHE A 1 91 ? 6.803 0.299 -1.731 1.00 98.50 91 PHE A C 1
ATOM 713 O O . PHE A 1 91 ? 7.690 -0.415 -1.263 1.00 98.50 91 PHE A O 1
ATOM 720 N N . LEU A 1 92 ? 6.358 1.394 -1.119 1.00 98.31 92 LEU A N 1
ATOM 721 C CA . LEU A 1 92 ? 6.772 1.869 0.194 1.00 98.31 92 LEU A CA 1
ATOM 722 C C . LEU A 1 92 ? 5.650 1.616 1.204 1.00 98.31 92 LEU A C 1
ATOM 724 O O . LEU A 1 92 ? 4.550 2.123 1.016 1.00 98.31 92 LEU A O 1
ATOM 728 N N . ALA A 1 93 ? 5.953 0.922 2.30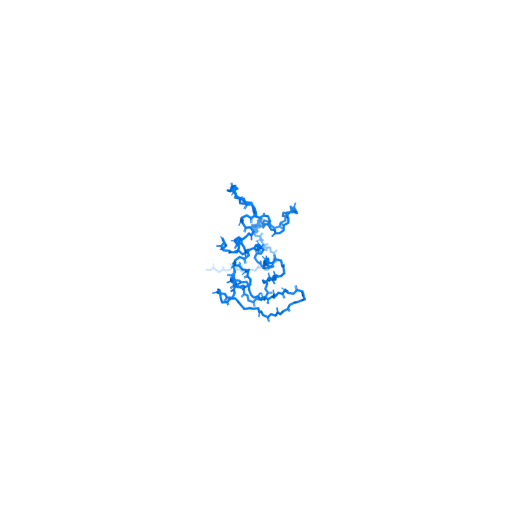0 1.00 98.00 93 ALA A N 1
ATOM 729 C CA . ALA A 1 93 ? 5.081 0.800 3.468 1.00 98.00 93 ALA A CA 1
ATOM 730 C C . ALA A 1 93 ? 5.705 1.535 4.664 1.00 98.00 93 ALA A C 1
ATOM 732 O O . ALA A 1 93 ? 6.862 1.285 5.009 1.00 98.00 93 ALA A O 1
ATOM 733 N N . ASP A 1 94 ? 4.965 2.444 5.299 1.00 97.31 94 ASP A N 1
ATOM 734 C CA . ASP A 1 94 ? 5.374 3.169 6.508 1.00 97.31 94 ASP A CA 1
ATOM 735 C C . ASP A 1 94 ? 4.558 2.671 7.705 1.00 97.31 94 ASP A C 1
ATOM 737 O O . ASP A 1 94 ? 3.376 2.987 7.830 1.00 97.31 94 ASP A O 1
ATOM 741 N N . THR A 1 95 ? 5.189 1.916 8.607 1.00 94.88 95 THR A N 1
ATOM 742 C CA . THR A 1 95 ? 4.511 1.337 9.780 1.00 94.88 95 THR A CA 1
ATOM 743 C C . THR A 1 95 ? 4.211 2.358 10.869 1.00 94.88 95 THR A C 1
ATOM 745 O O . THR A 1 95 ? 3.409 2.083 11.749 1.00 94.88 95 THR A O 1
ATOM 748 N N . ASN A 1 96 ? 4.864 3.524 10.856 1.00 93.62 96 ASN A N 1
ATOM 749 C CA . ASN A 1 96 ? 4.597 4.573 11.841 1.00 93.62 96 ASN A CA 1
ATOM 750 C C . ASN A 1 96 ? 3.372 5.400 11.459 1.00 93.62 96 ASN A C 1
ATOM 752 O O . ASN A 1 96 ? 2.700 5.951 12.327 1.00 93.62 96 ASN A O 1
ATOM 756 N N . LYS A 1 97 ? 3.124 5.543 10.154 1.00 93.19 97 LYS A N 1
ATOM 757 C CA . LYS A 1 97 ? 1.965 6.267 9.620 1.00 93.19 97 LYS A CA 1
ATOM 758 C C . LYS A 1 97 ? 0.806 5.350 9.249 1.00 93.19 97 LYS A C 1
ATOM 760 O O . LYS A 1 97 ? -0.288 5.860 9.045 1.00 93.19 97 LYS A O 1
ATOM 765 N N . ASP A 1 98 ? 1.067 4.051 9.150 1.00 95.06 98 ASP A N 1
ATOM 766 C CA . ASP A 1 98 ? 0.146 3.044 8.629 1.00 95.06 98 ASP A CA 1
ATOM 767 C C . ASP A 1 98 ? -0.346 3.388 7.209 1.00 95.06 98 ASP A C 1
ATOM 769 O O . ASP A 1 98 ? -1.528 3.321 6.878 1.00 95.06 98 ASP A O 1
ATOM 773 N N . LEU A 1 99 ? 0.600 3.823 6.366 1.00 96.19 99 LEU A N 1
ATOM 774 C CA . LEU A 1 99 ? 0.356 4.268 4.992 1.00 96.19 99 LEU A CA 1
ATOM 775 C C . LEU A 1 99 ? 1.248 3.529 3.996 1.00 96.19 99 LEU A C 1
ATOM 777 O O . LEU A 1 99 ? 2.400 3.205 4.302 1.00 96.19 99 LEU A O 1
ATOM 781 N N . PHE A 1 100 ? 0.740 3.350 2.778 1.00 97.81 100 PHE A N 1
ATOM 782 C CA . PHE A 1 100 ? 1.515 2.875 1.639 1.00 97.81 100 PHE A CA 1
ATOM 783 C C . PHE A 1 100 ? 1.547 3.888 0.495 1.00 97.81 100 PHE A C 1
ATOM 785 O O . PHE A 1 100 ? 0.665 4.739 0.352 1.00 97.81 100 PHE A O 1
ATOM 792 N N . TYR A 1 101 ? 2.565 3.756 -0.350 1.00 98.00 101 TYR A N 1
ATOM 793 C CA . TYR A 1 101 ? 2.632 4.428 -1.640 1.00 98.00 101 TYR A CA 1
ATOM 794 C C . TYR A 1 101 ? 3.462 3.614 -2.631 1.00 98.00 101 TYR A C 1
ATOM 796 O O . TYR A 1 101 ? 4.569 3.184 -2.309 1.00 98.00 101 TYR A O 1
ATOM 804 N N . CYS A 1 102 ? 2.963 3.441 -3.850 1.00 97.94 102 CYS A N 1
ATOM 805 C CA . CYS A 1 102 ? 3.716 2.866 -4.951 1.00 97.94 102 CYS A CA 1
ATOM 806 C C . CYS A 1 102 ? 4.184 3.957 -5.917 1.00 97.94 102 CYS A C 1
ATOM 808 O O . CYS A 1 102 ? 3.382 4.643 -6.546 1.00 97.94 102 CYS A O 1
ATOM 810 N N . TYR A 1 103 ? 5.499 4.066 -6.101 1.00 97.06 103 TYR A N 1
ATOM 811 C CA . TYR A 1 103 ? 6.104 4.985 -7.066 1.00 97.06 103 TYR A CA 1
ATOM 812 C C . TYR A 1 103 ? 5.924 4.547 -8.529 1.00 97.06 103 TYR A C 1
ATOM 814 O O . TYR A 1 103 ? 6.162 5.356 -9.420 1.00 97.06 103 TYR A O 1
ATOM 822 N N . GLY A 1 104 ? 5.539 3.291 -8.780 1.00 95.06 104 GLY A N 1
ATOM 823 C CA . GLY A 1 104 ? 5.309 2.744 -10.121 1.00 95.06 104 GLY A CA 1
ATOM 824 C C . GLY A 1 104 ? 3.904 3.028 -10.653 1.00 95.06 104 GLY A C 1
ATOM 825 O O . GLY A 1 104 ? 3.765 3.636 -11.709 1.00 95.06 104 GLY A O 1
ATOM 826 N N . CYS A 1 105 ? 2.866 2.619 -9.917 1.00 95.50 105 CYS A N 1
ATOM 827 C CA . CYS A 1 105 ? 1.469 2.798 -10.334 1.00 95.50 105 CYS A CA 1
ATOM 828 C C . CYS A 1 105 ? 0.793 4.057 -9.760 1.00 95.50 105 CYS A C 1
ATOM 830 O O . CYS A 1 105 ? -0.308 4.401 -10.179 1.00 95.50 105 CYS A O 1
ATOM 832 N N . GLY A 1 106 ? 1.423 4.754 -8.807 1.00 95.12 106 GLY A N 1
ATOM 833 C CA . GLY A 1 106 ? 0.879 5.969 -8.188 1.00 95.12 106 GLY A CA 1
ATOM 834 C C . GLY A 1 106 ? -0.209 5.721 -7.138 1.00 95.12 106 GLY A C 1
ATOM 835 O O . GLY A 1 106 ? -0.712 6.675 -6.546 1.00 95.12 106 G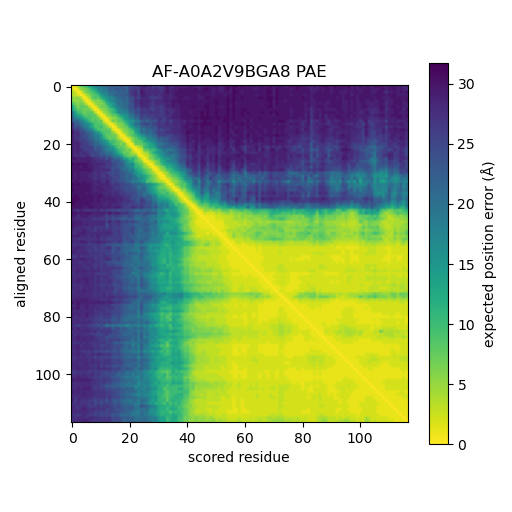LY A O 1
ATOM 836 N N . CYS A 1 107 ? -0.573 4.464 -6.870 1.00 96.44 107 CYS A N 1
ATOM 837 C CA . CYS A 1 107 ? -1.514 4.128 -5.808 1.00 96.44 107 CYS A CA 1
ATOM 838 C C . CYS A 1 107 ? -0.905 4.406 -4.429 1.00 96.44 107 CYS A C 1
ATOM 840 O O . CYS A 1 107 ? 0.237 4.039 -4.148 1.00 96.44 107 CYS A O 1
ATOM 842 N N . GLY A 1 108 ? -1.693 5.007 -3.545 1.00 96.12 108 GLY A N 1
ATOM 843 C CA . GLY A 1 108 ? -1.318 5.278 -2.164 1.00 96.12 108 GLY A CA 1
ATOM 844 C C . GLY A 1 108 ? -2.551 5.364 -1.285 1.00 96.12 108 GLY A C 1
ATOM 845 O O . GLY A 1 108 ? -3.661 5.594 -1.773 1.00 96.12 108 GLY A O 1
ATOM 846 N N . GLY A 1 109 ? -2.368 5.121 0.006 1.00 95.75 109 GLY A N 1
ATOM 847 C CA . GLY A 1 109 ? -3.509 4.807 0.844 1.00 95.75 109 GLY A CA 1
ATOM 848 C C . GLY A 1 109 ? -3.155 4.379 2.258 1.00 95.75 109 GLY A C 1
ATOM 849 O O . GLY A 1 109 ? -1.991 4.184 2.601 1.00 95.75 109 GLY A O 1
ATOM 850 N N . ASP A 1 110 ? -4.194 4.243 3.069 1.00 94.62 110 ASP A N 1
ATOM 851 C CA . ASP A 1 110 ? -4.178 3.425 4.275 1.00 94.62 110 ASP A CA 1
ATOM 852 C C . ASP A 1 110 ? -4.609 1.987 3.937 1.00 94.62 110 ASP A C 1
ATOM 854 O O . ASP A 1 110 ? -4.842 1.647 2.773 1.00 94.62 110 ASP A O 1
ATOM 858 N N . VAL A 1 111 ? -4.721 1.137 4.957 1.00 94.56 111 VAL A N 1
ATOM 859 C CA . VAL A 1 111 ? -5.163 -0.259 4.810 1.00 94.56 111 VAL A CA 1
ATOM 860 C C . VAL A 1 111 ? -6.544 -0.400 4.155 1.00 94.56 111 VAL A C 1
ATOM 862 O O . VAL A 1 111 ? -6.754 -1.321 3.371 1.00 94.56 111 VAL A O 1
ATOM 865 N N . ILE A 1 112 ? -7.474 0.529 4.408 1.00 92.62 112 ILE A N 1
ATOM 866 C CA . ILE A 1 112 ? -8.814 0.487 3.805 1.00 92.62 112 ILE A CA 1
ATOM 867 C C . ILE A 1 112 ? -8.692 0.793 2.321 1.00 92.62 112 ILE A C 1
ATOM 869 O O . ILE A 1 112 ? -9.220 0.056 1.496 1.00 92.62 112 ILE A O 1
ATOM 873 N N . ARG A 1 113 ? -7.947 1.847 1.974 1.00 92.31 113 ARG A N 1
ATOM 874 C CA . ARG A 1 113 ? -7.726 2.200 0.575 1.00 92.31 113 ARG A CA 1
ATOM 875 C C . ARG A 1 113 ? -7.008 1.088 -0.186 1.00 92.31 113 ARG A C 1
ATOM 877 O O . ARG A 1 113 ? -7.322 0.872 -1.347 1.00 92.31 113 ARG A O 1
ATOM 884 N N . PHE A 1 114 ? -6.066 0.393 0.447 1.00 94.75 114 PHE A N 1
ATOM 885 C CA . PHE A 1 114 ? -5.412 -0.767 -0.155 1.00 94.75 114 PHE A CA 1
ATOM 886 C C . PHE A 1 114 ? -6.418 -1.884 -0.463 1.00 94.75 114 PHE A C 1
ATOM 888 O O . PHE A 1 114 ? -6.374 -2.445 -1.545 1.00 94.75 114 PHE A O 1
ATOM 895 N N . ALA A 1 115 ? -7.345 -2.175 0.456 1.00 91.75 115 ALA A N 1
ATOM 896 C CA . ALA A 1 115 ? -8.365 -3.212 0.277 1.00 91.75 115 ALA A CA 1
ATOM 897 C C . ALA A 1 115 ? -9.440 -2.872 -0.780 1.00 91.75 115 ALA A C 1
ATOM 899 O O . ALA A 1 115 ? -10.188 -3.753 -1.198 1.00 91.75 115 ALA A O 1
ATOM 900 N N . GLU A 1 116 ? -9.550 -1.606 -1.191 1.00 91.44 116 GLU A N 1
ATOM 901 C CA . GLU A 1 116 ? -10.447 -1.157 -2.267 1.00 91.44 116 GLU A CA 1
ATOM 902 C C . GLU A 1 116 ? -9.838 -1.267 -3.675 1.00 91.44 116 GLU A C 1
ATOM 904 O O . GLU A 1 116 ? -10.570 -1.086 -4.652 1.00 91.44 116 GLU A O 1
ATOM 909 N N . LEU A 1 117 ? -8.518 -1.461 -3.778 1.00 89.00 117 LEU A N 1
ATOM 910 C CA . LEU A 1 117 ? -7.756 -1.494 -5.032 1.00 89.00 117 LEU A CA 1
ATOM 911 C C . LEU A 1 117 ? -7.538 -2.932 -5.503 1.00 89.00 117 LEU A C 1
ATOM 913 O O . LEU A 1 117 ? -7.660 -3.136 -6.731 1.00 89.00 117 LEU A O 1
#